Protein AF-A0A0F9QSV9-F1 (afdb_monomer)

Secondary structure (DSSP, 8-state):
--TTGGGGTTGGGSTTHHHHHHHHHHTT-HHHHHHHHHHHHHHHHT--HHHHHHHHHTT-GGGS-HHHHHHHH----SSS--------HHHHHHHHHHHTT--

Solvent-accessible surface area (backbone atoms only — not comparable to full-atom values): 6337 Å² total; per-residue (Å²): 140,72,82,71,66,75,78,49,65,75,68,54,75,41,87,71,32,58,66,52,31,49,53,39,32,74,76,61,39,68,66,34,41,52,54,41,45,42,56,50,37,58,48,49,58,64,70,45,61,73,57,46,50,50,35,54,77,70,48,56,59,74,74,42,51,74,66,55,49,49,57,41,70,52,80,85,65,96,75,81,74,91,68,97,66,86,78,47,58,68,56,55,56,50,52,52,62,49,58,71,70,78,113

pLDDT: mean 71.52, std 19.45, range [33.81, 94.88]

Foldseek 3Di:
DCVCVVPVVVVCVDPVNQVVLVVCVVVPPPVSLLVNLQVLLQQLLVVDVVSVVVCVVVVVLVSDDPVSNCQSNDDDDPPPDDDSDSCTVVVVVVVVVVVVVVD

Organism: NCBI:txid412755

Sequence (103 aa):
MWAELESNTRLLHSNLAFPLLKKLTEVGDPLAKRVFKEEIAKRLESGYWPVIEFLKNEKYIDLLSREEFFYCLLENDEQGQKEVSIKSLRTYYKKQNIITREL

Radius of gyration: 14.99 Å; Cα contacts (8 Å, |Δi|>4): 58; chains: 1; bounding box: 34×41×40 Å

Structure (mmCIF, N/CA/C/O backbone):
data_AF-A0A0F9QSV9-F1
#
_entry.id   AF-A0A0F9QSV9-F1
#
loop_
_atom_site.group_PDB
_atom_site.id
_atom_site.type_symbol
_atom_site.label_atom_id
_atom_site.label_alt_id
_atom_site.label_comp_id
_atom_site.label_asym_id
_atom_site.label_entity_id
_atom_site.label_seq_id
_atom_site.pdbx_PDB_ins_code
_atom_site.Cartn_x
_atom_site.Cartn_y
_atom_site.Cartn_z
_atom_site.occupancy
_atom_site.B_iso_or_equiv
_atom_site.auth_seq_id
_atom_site.auth_comp_id
_atom_site.auth_asym_id
_atom_site.auth_atom_id
_atom_site.pdbx_PDB_model_num
ATOM 1 N N . MET A 1 1 ? 0.095 -6.718 26.374 1.00 38.62 1 MET A N 1
ATOM 2 C CA . MET A 1 1 ? 1.522 -6.876 26.039 1.00 38.62 1 MET A CA 1
ATOM 3 C C . MET A 1 1 ? 1.612 -7.035 24.522 1.00 38.62 1 MET A C 1
ATOM 5 O O . MET A 1 1 ? 1.390 -8.121 24.021 1.00 38.62 1 MET A O 1
ATOM 9 N N . TRP A 1 2 ? 1.783 -5.923 23.796 1.00 43.09 2 TRP A N 1
ATOM 10 C CA . TRP A 1 2 ? 1.926 -5.862 22.323 1.00 43.09 2 TRP A CA 1
ATOM 11 C C . TRP A 1 2 ? 3.242 -5.175 21.914 1.00 43.09 2 TRP A C 1
ATOM 13 O O . TRP A 1 2 ? 3.463 -4.880 20.746 1.00 43.09 2 TRP A O 1
ATOM 23 N N . ALA A 1 3 ? 4.123 -4.922 22.886 1.00 36.75 3 ALA A N 1
ATOM 24 C CA . ALA A 1 3 ? 5.413 -4.271 22.670 1.00 36.75 3 ALA A CA 1
ATOM 25 C C . ALA A 1 3 ? 6.436 -5.186 21.967 1.00 36.75 3 ALA A C 1
ATOM 27 O O . ALA A 1 3 ? 7.456 -4.710 21.490 1.00 36.75 3 ALA A O 1
ATOM 28 N N . GLU A 1 4 ? 6.163 -6.488 21.855 1.00 37.00 4 GLU A N 1
ATOM 29 C CA . GLU A 1 4 ? 7.079 -7.450 21.228 1.00 37.00 4 GLU A CA 1
ATOM 30 C C . GLU A 1 4 ? 6.821 -7.660 19.725 1.00 37.00 4 GLU A C 1
ATOM 32 O O . GLU A 1 4 ? 7.645 -8.263 19.037 1.00 37.00 4 GLU A O 1
ATOM 37 N N . LEU A 1 5 ? 5.726 -7.119 19.167 1.00 46.72 5 LEU A N 1
ATOM 38 C CA . LEU A 1 5 ? 5.439 -7.240 17.730 1.00 46.72 5 LEU A CA 1
ATOM 39 C C . LEU A 1 5 ? 6.137 -6.172 16.867 1.00 46.72 5 LEU A C 1
ATOM 41 O O . LEU A 1 5 ? 6.018 -6.202 15.644 1.00 46.72 5 LEU A O 1
ATOM 45 N N . GLU A 1 6 ? 6.892 -5.248 17.469 1.00 43.94 6 GLU A N 1
ATOM 46 C CA . GLU A 1 6 ? 7.813 -4.377 16.723 1.00 43.94 6 GLU A CA 1
ATOM 47 C C . GLU A 1 6 ? 9.018 -5.160 16.166 1.00 43.94 6 GLU A C 1
ATOM 49 O O . GLU A 1 6 ? 9.628 -4.747 15.177 1.00 43.94 6 GLU A O 1
ATOM 54 N N . SER A 1 7 ? 9.306 -6.342 16.719 1.00 43.31 7 SER A N 1
ATOM 55 C CA . SER A 1 7 ? 10.507 -7.125 16.404 1.00 43.31 7 SER A CA 1
ATOM 56 C C . SER A 1 7 ? 10.353 -8.125 15.253 1.00 43.31 7 SER A C 1
ATOM 58 O O . SER A 1 7 ? 11.318 -8.803 14.911 1.00 43.31 7 SER A O 1
ATOM 60 N N . ASN A 1 8 ? 9.184 -8.216 14.605 1.00 41.09 8 ASN A N 1
ATOM 61 C CA . ASN A 1 8 ? 8.965 -9.158 13.495 1.00 41.09 8 ASN A CA 1
ATOM 62 C C . ASN A 1 8 ? 8.450 -8.506 12.206 1.00 41.09 8 ASN A C 1
ATOM 64 O O . ASN A 1 8 ? 7.827 -9.149 11.361 1.00 41.09 8 ASN A O 1
ATOM 68 N N . THR A 1 9 ? 8.821 -7.245 11.980 1.00 46.09 9 THR A N 1
ATOM 69 C CA . THR A 1 9 ? 8.765 -6.601 10.652 1.00 46.09 9 THR A CA 1
ATOM 70 C C . THR A 1 9 ? 9.501 -7.409 9.570 1.00 46.09 9 THR A C 1
ATOM 72 O O . THR A 1 9 ? 9.207 -7.267 8.387 1.00 46.09 9 THR A O 1
ATOM 75 N N . ARG A 1 10 ? 10.372 -8.349 9.972 1.00 47.94 10 ARG A N 1
ATOM 76 C CA . ARG A 1 10 ? 11.018 -9.332 9.096 1.00 47.94 10 ARG A CA 1
ATOM 77 C C . ARG A 1 10 ? 10.086 -10.390 8.492 1.00 47.94 10 ARG A C 1
ATOM 79 O O . ARG A 1 10 ? 10.364 -10.848 7.388 1.00 47.94 10 ARG A O 1
ATOM 86 N N . LEU A 1 11 ? 8.974 -10.742 9.145 1.00 44.22 11 LEU A N 1
ATOM 87 C CA . LEU A 1 11 ? 7.980 -11.686 8.596 1.00 44.22 11 LEU A CA 1
ATOM 88 C C . LEU A 1 11 ? 7.051 -11.029 7.556 1.00 44.22 11 LEU A C 1
ATOM 90 O O . LEU A 1 11 ? 6.520 -11.705 6.673 1.00 44.22 11 LEU A O 1
ATOM 94 N N . LEU A 1 12 ? 6.907 -9.700 7.616 1.00 48.75 12 LEU A N 1
ATOM 95 C CA . LEU A 1 12 ? 6.096 -8.894 6.696 1.00 48.75 12 LEU A CA 1
ATOM 96 C C . LEU A 1 12 ? 6.802 -8.570 5.364 1.00 48.75 12 LEU A C 1
ATOM 98 O O . LEU A 1 12 ? 6.179 -8.017 4.464 1.00 48.75 12 LEU A O 1
ATOM 102 N N . HIS A 1 13 ? 8.070 -8.958 5.194 1.00 46.91 13 HIS A N 1
ATOM 103 C CA . HIS A 1 13 ? 8.789 -8.832 3.918 1.00 46.91 13 HIS A CA 1
ATOM 104 C C . HIS A 1 13 ? 8.390 -9.883 2.867 1.00 46.91 13 HIS A C 1
AT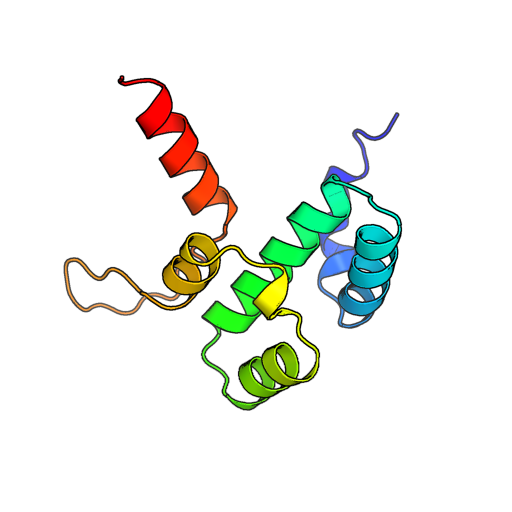OM 106 O O . HIS A 1 13 ? 8.909 -9.863 1.753 1.00 46.91 13 HIS A O 1
ATOM 112 N N . SER A 1 14 ? 7.482 -10.808 3.188 1.00 47.28 14 SER A N 1
ATOM 113 C CA . SER A 1 14 ? 7.014 -11.829 2.247 1.00 47.28 14 SER A CA 1
ATOM 114 C C . SER A 1 14 ? 5.742 -11.387 1.511 1.00 47.28 14 SER A C 1
ATOM 116 O O . SER A 1 14 ? 4.892 -10.700 2.072 1.00 47.28 14 SER A O 1
ATOM 118 N N . ASN A 1 15 ? 5.558 -11.843 0.267 1.00 51.19 15 ASN A N 1
ATOM 119 C CA . ASN A 1 15 ? 4.331 -11.649 -0.531 1.00 51.19 15 ASN A CA 1
ATOM 120 C C . ASN A 1 15 ? 3.024 -12.047 0.201 1.00 51.19 15 ASN A C 1
ATOM 122 O O . ASN A 1 15 ? 1.945 -11.618 -0.201 1.00 51.19 15 ASN A O 1
ATOM 126 N N . LEU A 1 16 ? 3.106 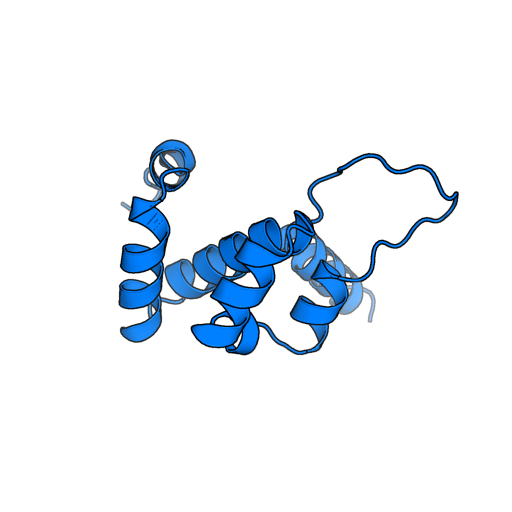-12.825 1.288 1.00 54.00 16 LEU A N 1
ATOM 127 C CA . LEU A 1 16 ? 1.981 -13.221 2.146 1.00 54.00 16 LEU A CA 1
ATOM 128 C C . LEU A 1 16 ? 1.494 -12.108 3.091 1.00 54.00 16 LEU A C 1
ATOM 130 O O . LEU A 1 16 ? 0.375 -12.177 3.597 1.00 54.00 16 LEU A O 1
ATOM 134 N N . ALA A 1 17 ? 2.297 -11.067 3.306 1.00 71.00 17 ALA A N 1
ATOM 135 C CA . ALA A 1 17 ? 1.948 -9.923 4.143 1.00 71.00 17 ALA A CA 1
ATOM 136 C C . ALA A 1 17 ? 0.802 -9.088 3.560 1.00 71.00 17 ALA A C 1
ATOM 138 O O . ALA A 1 17 ? -0.034 -8.571 4.297 1.00 71.00 17 ALA A O 1
ATOM 139 N N . PHE A 1 18 ? 0.752 -8.965 2.233 1.00 79.69 18 PHE A N 1
ATOM 140 C CA . PHE A 1 18 ? -0.137 -8.022 1.557 1.00 79.69 18 PHE A CA 1
ATOM 141 C C . PHE A 1 18 ? -1.627 -8.396 1.695 1.00 79.69 18 PHE A C 1
ATOM 143 O O . PHE A 1 18 ? -2.411 -7.542 2.112 1.00 79.69 18 PHE A O 1
ATOM 150 N N . PRO A 1 19 ? -2.044 -9.663 1.466 1.00 84.69 19 PRO A N 1
ATOM 151 C CA . PRO A 1 19 ? -3.435 -10.070 1.678 1.00 84.69 19 PRO A CA 1
ATOM 152 C C . PRO A 1 19 ? -3.872 -10.002 3.147 1.00 84.69 19 PRO A C 1
ATOM 154 O O . PRO A 1 19 ? -5.028 -9.690 3.433 1.00 84.69 19 PRO A O 1
ATOM 157 N N . LEU A 1 20 ? -2.960 -10.277 4.086 1.00 86.94 20 LEU A N 1
ATOM 158 C CA . LEU A 1 20 ? -3.246 -10.186 5.518 1.00 86.94 20 LEU A CA 1
ATOM 159 C C . LEU A 1 20 ? -3.452 -8.729 5.952 1.00 86.94 20 LEU A C 1
ATOM 161 O O . LEU A 1 20 ? -4.450 -8.420 6.599 1.00 86.94 20 LEU A O 1
ATOM 165 N N . LEU A 1 21 ? -2.551 -7.827 5.551 1.00 88.44 21 LEU A N 1
ATOM 166 C CA . LEU A 1 21 ? -2.662 -6.391 5.821 1.00 88.44 21 LEU A CA 1
ATOM 167 C C . LEU A 1 21 ? -3.934 -5.788 5.222 1.00 88.44 21 LEU A C 1
ATOM 169 O O . LEU A 1 21 ? -4.576 -4.961 5.872 1.00 88.44 21 LEU A O 1
ATOM 173 N N . LYS A 1 22 ? -4.335 -6.242 4.027 1.00 89.19 22 LYS A N 1
ATOM 174 C CA . LYS A 1 22 ? -5.606 -5.854 3.411 1.00 89.19 22 LYS A CA 1
ATOM 175 C C . LYS A 1 22 ? -6.786 -6.217 4.311 1.00 89.19 22 LYS A C 1
ATOM 177 O O . LYS A 1 22 ? -7.538 -5.328 4.694 1.00 89.19 22 LYS A O 1
ATOM 182 N N . LYS A 1 23 ? -6.896 -7.486 4.724 1.00 91.12 23 LYS A N 1
ATOM 183 C CA . LYS A 1 23 ? -7.990 -7.944 5.600 1.00 91.12 23 LYS A CA 1
ATOM 184 C C . LYS A 1 23 ? -8.022 -7.196 6.932 1.00 91.12 23 LYS A C 1
ATOM 186 O O . LYS A 1 23 ? -9.091 -6.809 7.388 1.00 91.12 23 LYS A O 1
ATOM 191 N N . LEU A 1 24 ? -6.861 -6.965 7.546 1.00 89.69 24 LEU A N 1
ATOM 192 C CA . LEU A 1 24 ? -6.770 -6.213 8.801 1.00 89.69 24 LEU A CA 1
ATOM 193 C C . LEU A 1 24 ? -7.198 -4.745 8.624 1.00 89.69 24 LEU A C 1
ATOM 195 O O . LEU A 1 24 ? -7.875 -4.179 9.479 1.00 89.69 24 LEU A O 1
ATOM 199 N N . THR A 1 25 ? -6.866 -4.143 7.483 1.00 91.62 25 THR A N 1
ATOM 200 C CA . THR A 1 25 ? -7.315 -2.790 7.131 1.00 91.62 25 THR A CA 1
ATOM 201 C C . THR A 1 25 ? -8.829 -2.737 6.904 1.00 91.62 25 THR A C 1
ATOM 203 O O . THR A 1 25 ? -9.475 -1.793 7.352 1.00 91.62 25 THR A O 1
ATOM 206 N N . GLU A 1 26 ? -9.407 -3.751 6.252 1.00 90.38 26 GLU A N 1
ATOM 207 C CA . GLU A 1 26 ? -10.853 -3.863 5.997 1.00 90.38 26 GLU A CA 1
ATOM 208 C C . GLU A 1 26 ? -11.669 -3.997 7.291 1.00 90.38 26 GLU A C 1
ATOM 210 O O . GLU A 1 26 ? -12.747 -3.415 7.389 1.00 90.38 26 GLU A O 1
ATOM 215 N N . VAL A 1 27 ? -11.145 -4.695 8.307 1.00 94.88 27 VAL A N 1
ATOM 216 C CA . VAL A 1 27 ? -11.784 -4.774 9.639 1.00 94.88 27 VAL A CA 1
ATOM 217 C C . VAL A 1 27 ? -11.522 -3.543 10.517 1.00 94.88 27 VAL A C 1
ATOM 219 O O . VAL A 1 27 ? -11.994 -3.489 11.650 1.00 94.88 27 VAL A O 1
ATOM 222 N N . GLY A 1 28 ? -10.800 -2.541 10.004 1.00 92.00 28 GLY A N 1
ATOM 223 C CA . GLY A 1 28 ? -10.623 -1.245 10.655 1.00 92.00 28 GLY A CA 1
ATOM 224 C C . GLY A 1 28 ? -9.433 -1.138 11.608 1.00 92.00 28 GLY A C 1
ATOM 225 O O . GLY A 1 28 ? -9.394 -0.190 12.390 1.00 92.00 28 GLY A O 1
ATOM 226 N N . ASP A 1 29 ? -8.455 -2.051 11.554 1.00 91.00 29 ASP A N 1
ATOM 227 C CA . ASP A 1 29 ? -7.239 -1.941 12.367 1.00 91.00 29 ASP A CA 1
ATOM 228 C C . ASP A 1 29 ? -6.402 -0.717 11.915 1.00 91.00 29 ASP A C 1
ATOM 230 O O . ASP A 1 29 ? -5.886 -0.688 10.787 1.00 91.00 29 ASP A O 1
ATOM 234 N N . PRO A 1 30 ? -6.242 0.315 12.770 1.00 87.94 30 PRO A N 1
ATOM 235 C CA . PRO A 1 30 ? -5.547 1.544 12.398 1.00 87.94 30 PRO A CA 1
ATOM 236 C C . PRO A 1 30 ? -4.037 1.338 12.212 1.00 87.94 30 PRO A C 1
ATOM 238 O O . PRO A 1 30 ? -3.418 2.030 11.397 1.00 87.94 30 PRO A O 1
ATOM 241 N N . LEU A 1 31 ? -3.434 0.385 12.931 1.00 86.38 31 LEU A N 1
ATOM 242 C CA . LEU A 1 31 ? -2.025 0.041 12.775 1.00 86.38 31 LEU A CA 1
ATOM 243 C C . LEU A 1 31 ? -1.811 -0.689 11.449 1.00 86.38 31 LEU A C 1
ATOM 245 O O . LEU A 1 31 ? -0.902 -0.322 10.701 1.00 86.38 31 LEU A O 1
ATOM 249 N N . ALA A 1 32 ? -2.670 -1.659 11.130 1.00 87.44 32 ALA A N 1
ATOM 250 C CA . ALA A 1 32 ? -2.608 -2.372 9.860 1.00 87.44 32 ALA A CA 1
ATOM 251 C C . ALA A 1 32 ? -2.806 -1.427 8.675 1.00 87.44 32 ALA A C 1
ATOM 253 O O . ALA A 1 32 ? -2.022 -1.483 7.733 1.00 87.44 32 ALA A O 1
ATOM 254 N N . LYS A 1 33 ? -3.763 -0.490 8.757 1.00 89.06 33 LYS A N 1
ATOM 255 C CA . LYS A 1 33 ? -3.972 0.539 7.727 1.00 89.06 33 LYS A CA 1
ATOM 256 C C . LYS A 1 33 ? -2.706 1.359 7.476 1.00 89.06 33 LYS A C 1
ATOM 258 O O . LYS A 1 33 ? -2.343 1.591 6.325 1.00 89.06 33 LYS A O 1
ATOM 263 N N . ARG A 1 34 ? -2.014 1.781 8.540 1.00 86.94 34 ARG A N 1
ATOM 264 C CA . ARG A 1 34 ? -0.752 2.530 8.430 1.00 86.94 34 ARG A CA 1
ATOM 265 C C . ARG A 1 34 ? 0.345 1.693 7.771 1.00 86.94 34 ARG A C 1
ATOM 267 O O . ARG A 1 34 ? 0.971 2.160 6.825 1.00 86.94 34 ARG A O 1
ATOM 274 N N . VAL A 1 35 ? 0.558 0.465 8.246 1.00 86.75 35 VAL A N 1
ATOM 275 C CA . VAL A 1 35 ? 1.572 -0.448 7.687 1.00 86.75 35 VAL A CA 1
ATOM 276 C C . VAL A 1 35 ? 1.256 -0.784 6.228 1.00 86.75 35 VAL A C 1
ATOM 278 O O . VAL A 1 35 ? 2.157 -0.84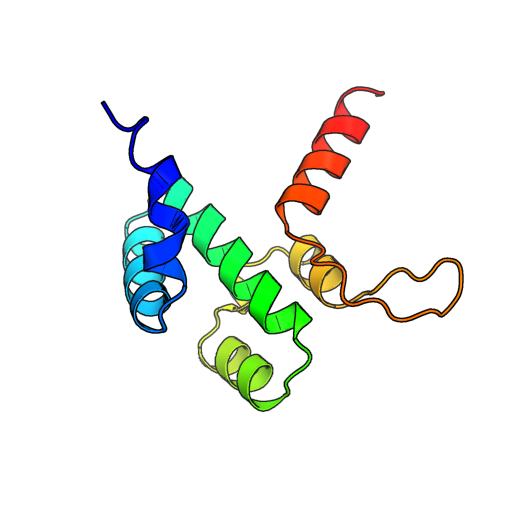9 5.398 1.00 86.75 35 VAL A O 1
ATOM 281 N N . PHE A 1 36 ? -0.022 -0.929 5.881 1.00 89.88 36 PHE A N 1
ATOM 282 C CA . PHE A 1 36 ? -0.437 -1.234 4.521 1.00 89.88 36 PHE A CA 1
ATOM 283 C C . PHE A 1 36 ? -0.144 -0.083 3.556 1.00 89.88 36 PHE A C 1
ATOM 285 O O . PHE A 1 36 ? 0.434 -0.309 2.494 1.00 89.88 36 PHE A O 1
ATOM 292 N N . LYS A 1 37 ? -0.439 1.161 3.959 1.00 90.50 37 LYS A N 1
ATOM 293 C CA . LYS A 1 37 ? -0.042 2.363 3.210 1.00 90.50 37 LYS A CA 1
ATOM 294 C C . LYS A 1 37 ? 1.474 2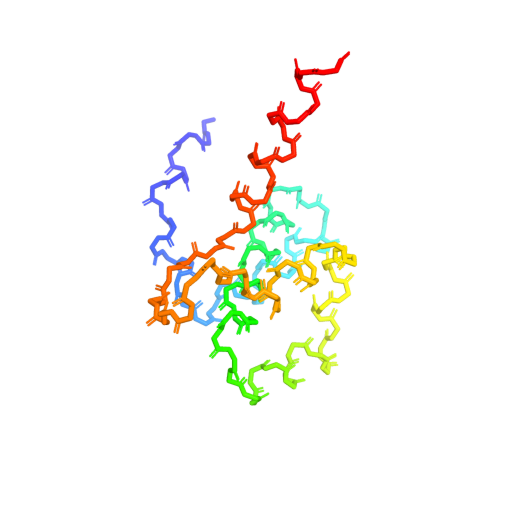.436 2.997 1.00 90.50 37 LYS A C 1
ATOM 296 O O . LYS A 1 37 ? 1.908 2.735 1.889 1.00 90.50 37 LYS A O 1
ATOM 301 N 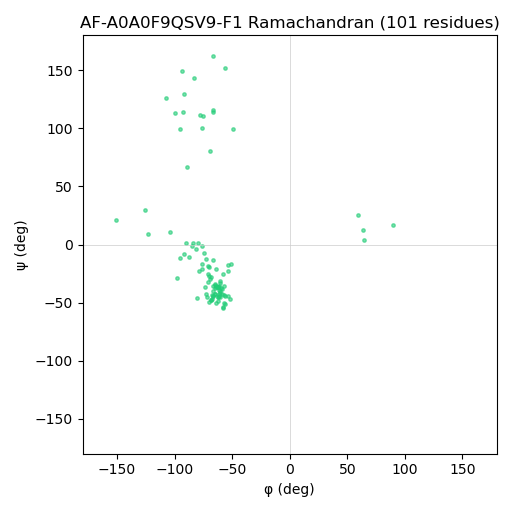N . GLU A 1 38 ? 2.282 2.130 4.020 1.00 85.56 38 GLU A N 1
ATOM 302 C CA . GLU A 1 38 ? 3.752 2.097 3.899 1.00 85.56 38 GLU A CA 1
ATOM 303 C C . GLU A 1 38 ? 4.219 1.062 2.862 1.00 85.56 38 GLU A C 1
ATOM 305 O O . GLU A 1 38 ? 5.127 1.327 2.077 1.00 85.56 38 GLU A O 1
ATOM 310 N N . GLU A 1 39 ? 3.588 -0.109 2.824 1.00 87.62 39 GLU A N 1
ATOM 311 C CA . GLU A 1 39 ? 3.912 -1.170 1.867 1.00 87.62 39 GLU A CA 1
ATOM 312 C C . GLU A 1 39 ? 3.481 -0.847 0.427 1.00 87.62 39 GLU A C 1
ATOM 314 O O . GLU A 1 39 ? 4.162 -1.250 -0.522 1.00 87.62 39 GLU A O 1
ATOM 319 N N . ILE A 1 40 ? 2.382 -0.109 0.249 1.00 89.62 40 ILE A N 1
ATOM 320 C CA . ILE A 1 40 ? 1.957 0.424 -1.055 1.00 89.62 40 ILE A CA 1
ATOM 321 C C . ILE A 1 40 ? 2.952 1.488 -1.526 1.00 89.62 40 ILE A C 1
ATOM 323 O O . ILE A 1 40 ? 3.426 1.415 -2.658 1.00 89.62 40 ILE A O 1
ATOM 327 N N . ALA A 1 41 ? 3.328 2.417 -0.643 1.00 86.00 41 ALA A N 1
ATOM 328 C CA . ALA A 1 41 ? 4.300 3.471 -0.925 1.00 86.00 41 ALA A CA 1
ATOM 329 C C . ALA A 1 41 ? 5.644 2.906 -1.408 1.00 86.00 41 ALA A C 1
ATOM 331 O O . ALA A 1 41 ? 6.089 3.246 -2.499 1.00 86.00 41 ALA A O 1
ATOM 332 N N . LYS A 1 42 ? 6.229 1.944 -0.679 1.00 82.69 42 LYS A N 1
ATOM 333 C CA . LYS A 1 42 ? 7.488 1.282 -1.080 1.00 82.69 42 LYS A CA 1
ATOM 334 C C . LYS A 1 42 ? 7.414 0.629 -2.462 1.00 82.69 42 LYS A C 1
ATOM 336 O O . LYS A 1 42 ? 8.397 0.594 -3.196 1.00 82.69 42 LYS A O 1
ATOM 341 N N . ARG A 1 43 ? 6.256 0.065 -2.817 1.00 85.62 43 ARG A N 1
ATOM 342 C CA . ARG A 1 43 ? 6.040 -0.563 -4.128 1.00 85.62 43 ARG A CA 1
ATOM 343 C C . ARG A 1 43 ? 5.902 0.481 -5.236 1.00 85.62 43 ARG A C 1
ATOM 345 O O . ARG A 1 43 ? 6.427 0.249 -6.321 1.00 85.62 43 ARG A O 1
ATOM 352 N N . LEU A 1 44 ? 5.264 1.621 -4.964 1.00 85.06 44 LEU A N 1
ATOM 353 C CA . LEU A 1 44 ? 5.221 2.763 -5.886 1.00 85.06 44 LEU A CA 1
ATOM 354 C C . LEU A 1 44 ? 6.617 3.362 -6.107 1.00 85.06 44 LEU A C 1
ATOM 356 O O . LEU A 1 44 ? 6.990 3.594 -7.254 1.00 85.06 44 LEU A O 1
ATOM 360 N N . GLU A 1 45 ? 7.408 3.509 -5.039 1.00 80.19 45 GLU A N 1
ATOM 361 C CA . GLU A 1 45 ? 8.794 4.009 -5.083 1.00 80.19 45 GLU A CA 1
ATOM 362 C C . GLU A 1 45 ? 9.705 3.157 -5.984 1.00 80.19 45 GLU A C 1
ATOM 364 O O . GLU A 1 45 ? 10.674 3.666 -6.537 1.00 80.19 45 GLU A O 1
ATOM 369 N N . SER A 1 46 ? 9.391 1.871 -6.191 1.00 79.69 46 SER A N 1
ATOM 370 C CA . SER A 1 46 ? 10.170 1.016 -7.099 1.00 79.69 46 SER A CA 1
ATOM 371 C C . SER A 1 46 ? 10.124 1.467 -8.565 1.00 79.69 46 SER A C 1
ATOM 373 O O . SER A 1 46 ? 10.968 1.048 -9.357 1.00 79.69 46 SER A O 1
ATOM 375 N N . GLY A 1 47 ? 9.113 2.253 -8.958 1.00 80.44 47 GLY A N 1
ATOM 376 C CA . GLY A 1 47 ? 8.905 2.680 -10.344 1.00 80.44 47 GLY A CA 1
ATOM 377 C C . GLY A 1 47 ? 8.586 1.541 -11.325 1.00 80.44 47 GLY A C 1
ATOM 378 O O . GLY A 1 47 ? 8.467 1.780 -12.527 1.00 80.44 47 GLY A O 1
ATOM 379 N N . TYR A 1 48 ? 8.452 0.295 -10.856 1.00 86.12 48 TYR A N 1
ATOM 380 C CA . TYR A 1 48 ? 8.279 -0.864 -11.726 1.00 86.12 48 TYR A CA 1
ATOM 381 C C . TYR A 1 48 ? 6.837 -0.954 -12.241 1.00 86.12 48 TYR A C 1
ATOM 383 O O . TYR A 1 48 ? 5.903 -1.234 -11.486 1.00 86.12 48 TYR A O 1
ATOM 391 N N . TRP A 1 49 ? 6.658 -0.735 -13.548 1.00 87.94 49 TRP A N 1
ATOM 392 C CA . TRP A 1 49 ? 5.340 -0.587 -14.176 1.00 87.94 49 TRP A CA 1
ATOM 393 C C . TRP A 1 49 ? 4.341 -1.715 -13.860 1.00 87.94 49 TRP A C 1
ATOM 395 O O . TRP A 1 49 ? 3.230 -1.390 -13.442 1.00 87.94 49 TRP A O 1
ATOM 405 N N . PRO A 1 50 ? 4.696 -3.016 -13.945 1.00 91.19 50 PRO A N 1
ATOM 406 C CA . PRO A 1 50 ? 3.754 -4.091 -13.619 1.00 91.19 50 PRO A CA 1
ATOM 407 C C . PRO A 1 50 ? 3.253 -4.054 -12.169 1.00 91.19 50 PRO A C 1
ATOM 409 O O . PRO A 1 50 ? 2.110 -4.412 -11.895 1.00 91.19 50 PRO A O 1
ATOM 412 N N . VAL A 1 51 ? 4.081 -3.587 -11.230 1.00 88.62 51 VAL A N 1
ATOM 413 C CA . VAL A 1 51 ? 3.677 -3.409 -9.828 1.00 88.62 51 VAL A CA 1
ATOM 414 C C . VAL A 1 51 ? 2.737 -2.215 -9.681 1.00 88.62 51 VAL A C 1
ATOM 416 O O . VAL A 1 51 ? 1.730 -2.322 -8.986 1.00 88.62 51 VAL A O 1
ATOM 419 N N . ILE A 1 52 ? 3.014 -1.098 -10.356 1.00 88.50 52 ILE A N 1
ATOM 420 C CA . ILE A 1 52 ? 2.136 0.083 -10.342 1.00 88.50 52 ILE A CA 1
ATOM 421 C C . ILE A 1 52 ? 0.766 -0.255 -10.947 1.00 88.50 52 ILE A C 1
ATOM 423 O O . ILE A 1 52 ? -0.268 0.086 -10.371 1.00 88.50 52 ILE A O 1
ATOM 427 N N . GLU A 1 53 ? 0.748 -0.962 -12.077 1.00 92.38 53 GLU A N 1
ATOM 428 C CA . GLU A 1 53 ? -0.476 -1.421 -12.732 1.00 92.38 53 GLU A CA 1
ATOM 429 C C . GLU A 1 53 ? -1.284 -2.360 -11.829 1.00 92.38 53 GLU A C 1
ATOM 431 O O . GLU A 1 53 ? -2.488 -2.164 -11.664 1.00 92.38 53 GLU A O 1
ATOM 436 N N . PHE A 1 54 ? -0.624 -3.312 -11.161 1.00 91.94 54 PHE A N 1
ATOM 437 C CA . PHE A 1 54 ? -1.259 -4.169 -10.159 1.00 91.94 54 PHE A CA 1
ATOM 438 C C . PHE A 1 54 ? -1.901 -3.355 -9.024 1.00 91.94 54 PHE A C 1
ATOM 440 O O . PHE A 1 54 ? -3.079 -3.542 -8.721 1.00 91.94 54 PHE A O 1
ATOM 447 N N . LEU A 1 55 ? -1.161 -2.414 -8.426 1.00 91.31 55 LEU A N 1
ATOM 448 C CA . LEU A 1 55 ? -1.669 -1.575 -7.334 1.00 91.31 55 LEU A CA 1
ATOM 449 C C . LEU A 1 55 ? -2.870 -0.720 -7.760 1.00 91.31 55 LEU A C 1
ATOM 451 O O . LEU A 1 55 ? -3.782 -0.500 -6.960 1.00 91.31 55 LEU A O 1
ATOM 455 N N . LYS A 1 56 ? -2.874 -0.245 -9.010 1.00 91.25 56 LYS A N 1
ATOM 456 C CA . LYS A 1 56 ? -3.976 0.525 -9.596 1.00 91.25 56 LYS A CA 1
ATOM 457 C C . LYS A 1 56 ? -5.208 -0.344 -9.836 1.00 91.25 56 LYS A C 1
ATOM 459 O O . LYS A 1 56 ? -6.301 0.039 -9.427 1.00 91.25 56 LYS A O 1
ATOM 464 N N . ASN A 1 57 ? -5.040 -1.499 -10.478 1.00 93.62 57 ASN A N 1
ATOM 465 C CA . ASN A 1 57 ? -6.147 -2.396 -10.825 1.00 93.62 57 ASN A CA 1
ATOM 466 C C . ASN A 1 57 ? -6.864 -2.918 -9.575 1.00 93.62 57 ASN A C 1
ATOM 468 O O . ASN A 1 57 ? -8.089 -3.005 -9.546 1.00 93.62 57 ASN A O 1
ATOM 472 N N . GLU A 1 58 ? -6.103 -3.173 -8.516 1.00 90.88 58 GLU A N 1
ATOM 473 C CA . GLU A 1 58 ? -6.625 -3.616 -7.225 1.00 90.88 58 GLU A CA 1
ATOM 474 C C . GLU A 1 58 ? -7.114 -2.470 -6.320 1.00 90.88 58 GLU A C 1
ATOM 476 O O . GLU A 1 58 ? -7.551 -2.719 -5.195 1.00 90.88 58 GLU A O 1
ATOM 481 N N . LYS A 1 59 ? -7.048 -1.214 -6.787 1.00 91.81 59 LYS A N 1
ATOM 482 C CA . LYS A 1 59 ? -7.449 -0.006 -6.041 1.00 91.81 59 LYS A CA 1
ATOM 483 C C . LYS A 1 59 ? -6.692 0.206 -4.726 1.00 91.81 59 LYS A C 1
ATOM 485 O O . LYS A 1 59 ? -7.172 0.884 -3.822 1.00 91.81 59 LYS A O 1
ATOM 490 N N . TYR A 1 60 ? -5.478 -0.328 -4.607 1.00 91.88 60 TYR A N 1
ATOM 491 C CA . TYR A 1 60 ? -4.643 -0.094 -3.428 1.00 91.88 60 TYR A CA 1
ATOM 492 C C . TYR A 1 60 ? -4.142 1.349 -3.360 1.00 91.88 60 TYR A C 1
ATOM 494 O O . TYR A 1 60 ? -3.943 1.878 -2.271 1.00 91.88 60 TYR A O 1
ATOM 502 N N . ILE A 1 61 ? -4.003 2.014 -4.507 1.00 90.38 61 ILE A N 1
ATOM 503 C CA . ILE A 1 61 ? -3.636 3.434 -4.572 1.00 90.38 61 ILE A CA 1
ATOM 504 C C . ILE A 1 61 ? -4.679 4.316 -3.866 1.00 90.38 61 ILE A C 1
ATOM 506 O O . ILE A 1 61 ? -4.300 5.286 -3.218 1.00 90.38 61 ILE A O 1
ATOM 510 N N . ASP A 1 62 ? -5.960 3.938 -3.894 1.00 91.25 62 ASP A N 1
ATOM 511 C CA . A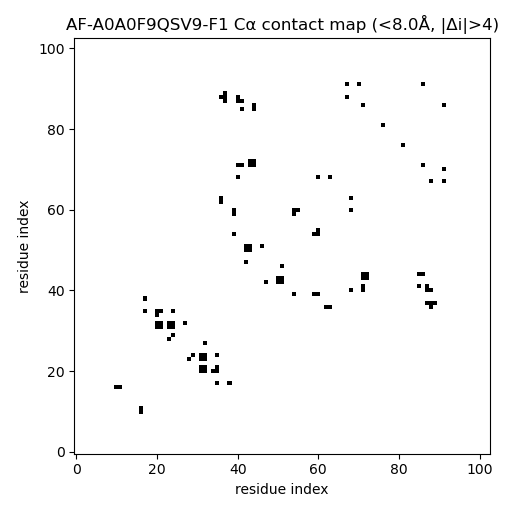SP A 1 62 ? -7.061 4.702 -3.282 1.00 91.25 62 ASP A CA 1
ATOM 512 C C . ASP A 1 62 ? -6.976 4.747 -1.744 1.00 91.25 62 ASP A C 1
ATOM 514 O O . ASP A 1 62 ? -7.658 5.538 -1.090 1.00 91.25 62 ASP A O 1
ATOM 518 N N . LEU A 1 63 ? -6.134 3.899 -1.142 1.00 91.62 63 LEU A N 1
ATOM 519 C CA . LEU A 1 63 ? -5.854 3.931 0.293 1.00 91.62 63 LEU A CA 1
ATOM 520 C C . LEU A 1 63 ? -4.918 5.082 0.674 1.00 91.62 63 LEU A C 1
ATOM 522 O O . LEU A 1 63 ? -4.895 5.477 1.845 1.00 91.62 63 LEU A O 1
ATOM 526 N N . LEU A 1 64 ? -4.150 5.611 -0.279 1.00 90.94 64 LEU A N 1
ATOM 527 C CA . LEU A 1 64 ? -3.291 6.769 -0.078 1.00 90.94 64 LEU A CA 1
ATOM 528 C C . LEU A 1 64 ? -4.100 8.062 -0.226 1.00 90.94 64 LEU A C 1
ATOM 530 O O . LEU A 1 64 ? -4.994 8.168 -1.064 1.00 90.94 64 LEU A O 1
ATOM 534 N N . SER A 1 65 ? -3.774 9.073 0.580 1.00 91.12 65 SER A N 1
ATOM 535 C CA . SER A 1 65 ? -4.234 10.431 0.290 1.00 91.12 65 SER A CA 1
ATOM 536 C C . SER A 1 65 ? -3.575 10.938 -0.995 1.00 91.12 65 SER A C 1
ATOM 538 O O . SER A 1 65 ? -2.541 10.426 -1.435 1.00 91.12 65 SER A O 1
ATOM 540 N N . ARG A 1 66 ? -4.152 11.984 -1.591 1.00 87.94 66 ARG A N 1
ATOM 541 C CA . ARG A 1 66 ? -3.569 12.641 -2.765 1.00 87.94 66 ARG A CA 1
ATOM 542 C C . ARG A 1 66 ? -2.120 13.058 -2.495 1.00 87.94 66 ARG A C 1
ATOM 544 O O . ARG A 1 66 ? -1.248 12.842 -3.330 1.00 87.94 66 ARG A O 1
ATOM 551 N N . GLU A 1 67 ? -1.869 13.632 -1.327 1.00 86.81 67 GLU A N 1
ATOM 552 C CA . GLU A 1 67 ? -0.557 14.116 -0.900 1.00 86.81 67 GLU A CA 1
ATOM 553 C C . GLU A 1 67 ? 0.426 12.960 -0.694 1.00 86.81 67 GLU A C 1
ATOM 555 O O . GLU A 1 67 ? 1.561 13.043 -1.152 1.00 86.81 67 GLU A O 1
ATOM 560 N N . GLU A 1 68 ? -0.017 11.869 -0.060 1.00 86.19 68 GLU A N 1
ATOM 561 C CA . GLU A 1 68 ? 0.782 10.651 0.119 1.00 86.19 68 GLU A CA 1
ATOM 562 C C . GLU A 1 68 ? 1.181 10.054 -1.239 1.00 86.19 68 GLU A C 1
ATOM 564 O O . GLU A 1 68 ? 2.345 9.731 -1.456 1.00 86.19 68 GLU A O 1
ATOM 569 N N . PHE A 1 69 ? 0.237 9.969 -2.179 1.00 86.75 69 PHE A N 1
ATOM 570 C CA . PHE A 1 69 ? 0.483 9.455 -3.524 1.00 86.75 69 PHE A CA 1
ATOM 571 C C . PHE A 1 69 ? 1.503 10.300 -4.297 1.00 86.75 69 PHE A C 1
ATOM 573 O O . PHE A 1 69 ? 2.460 9.758 -4.850 1.00 86.75 69 PHE A O 1
ATOM 580 N N . PHE A 1 70 ? 1.335 11.627 -4.310 1.00 83.38 70 PHE A N 1
ATOM 581 C CA . PHE A 1 70 ? 2.299 12.521 -4.956 1.00 83.38 70 PHE A CA 1
ATOM 582 C C . PHE A 1 70 ? 3.665 12.478 -4.275 1.00 83.38 70 PHE A C 1
ATOM 584 O O . PHE A 1 70 ? 4.676 12.502 -4.969 1.00 83.38 70 PHE A O 1
ATOM 591 N N . TYR A 1 71 ? 3.718 12.355 -2.948 1.00 83.06 71 TYR A N 1
ATOM 592 C CA . TYR A 1 71 ? 4.979 12.209 -2.224 1.00 83.06 71 TYR A CA 1
ATOM 593 C C . TYR A 1 71 ? 5.736 10.933 -2.621 1.00 83.06 71 TYR A C 1
ATOM 595 O O . TYR A 1 71 ? 6.957 10.966 -2.731 1.00 83.06 71 TYR A O 1
ATOM 603 N N . CYS A 1 72 ? 5.027 9.829 -2.880 1.00 79.81 72 CYS A N 1
ATOM 604 C CA . CYS A 1 72 ? 5.637 8.581 -3.353 1.00 79.81 72 CYS A CA 1
ATOM 605 C C . CYS A 1 72 ? 6.152 8.650 -4.800 1.00 79.81 72 CYS A C 1
ATOM 607 O O . CYS A 1 72 ? 7.027 7.870 -5.162 1.00 79.81 72 CYS A O 1
ATOM 609 N N . LEU A 1 73 ? 5.593 9.531 -5.635 1.00 75.06 73 LEU A N 1
ATOM 610 C CA . LEU A 1 73 ? 5.925 9.639 -7.063 1.00 75.06 73 LEU A CA 1
ATOM 611 C C . LEU A 1 73 ? 6.928 10.747 -7.387 1.00 75.06 73 LEU A C 1
ATOM 613 O O . LEU A 1 73 ? 7.635 10.660 -8.389 1.00 75.06 73 LEU A O 1
ATOM 617 N N . LEU A 1 74 ? 6.947 11.811 -6.589 1.00 72.44 74 LEU A N 1
ATOM 618 C CA . LEU A 1 74 ? 7.791 12.975 -6.814 1.00 72.44 74 LEU A CA 1
ATOM 619 C C . LEU A 1 74 ? 9.0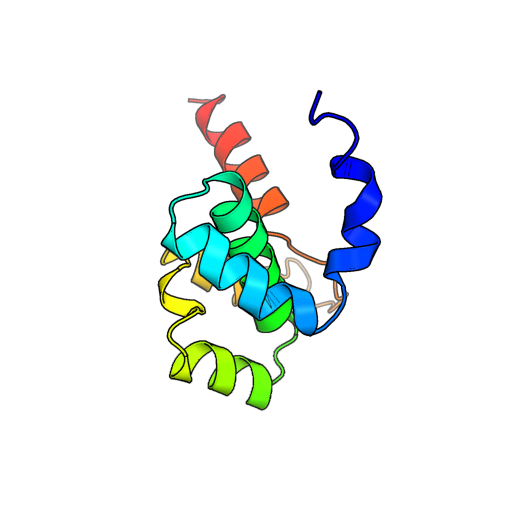78 12.822 -6.000 1.00 72.44 74 LEU A C 1
ATOM 621 O O . LEU A 1 74 ? 9.127 13.114 -4.802 1.00 72.44 74 LEU A O 1
ATOM 625 N N . GLU A 1 75 ? 10.151 12.381 -6.655 1.00 63.25 75 GLU A N 1
ATOM 626 C CA . GLU A 1 75 ? 11.491 12.582 -6.112 1.00 63.25 75 GLU A CA 1
ATOM 627 C C . GLU A 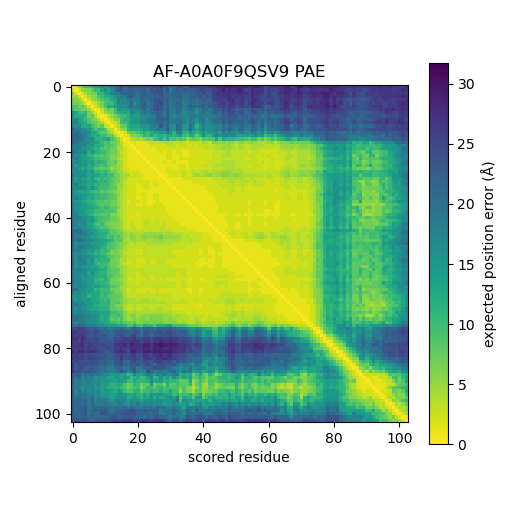1 75 ? 11.799 14.083 -6.124 1.00 63.25 75 GLU A C 1
ATOM 629 O O . GLU A 1 75 ? 11.901 14.692 -7.181 1.00 63.25 75 GLU A O 1
ATOM 634 N N . ASN A 1 76 ? 11.972 14.687 -4.947 1.00 50.88 76 ASN A N 1
ATOM 635 C CA . ASN A 1 76 ? 12.743 15.924 -4.863 1.00 50.88 76 ASN A CA 1
ATOM 636 C C . ASN A 1 76 ? 14.220 15.561 -4.988 1.00 50.88 76 ASN A C 1
ATOM 638 O O . ASN A 1 76 ? 14.777 14.958 -4.057 1.00 50.88 76 ASN A O 1
ATOM 642 N N . ASP A 1 77 ? 14.829 15.940 -6.101 1.00 47.31 77 ASP A N 1
ATOM 643 C CA . ASP A 1 77 ? 16.252 16.179 -6.201 1.00 47.31 77 ASP A CA 1
ATOM 644 C C . ASP A 1 77 ? 16.520 17.665 -5.917 1.00 47.31 77 ASP A C 1
ATOM 646 O O . ASP A 1 77 ? 15.894 18.547 -6.489 1.00 47.31 77 ASP A O 1
ATOM 650 N N . GLU A 1 78 ? 17.454 17.974 -5.017 1.00 55.12 78 GLU A N 1
ATOM 651 C CA . GLU A 1 78 ? 18.053 19.318 -5.025 1.00 55.12 78 GLU A CA 1
ATOM 652 C C . GLU A 1 78 ? 19.263 19.371 -5.981 1.00 55.12 78 GLU A C 1
ATOM 654 O O . GLU A 1 78 ? 19.750 20.460 -6.270 1.00 55.12 78 GLU A O 1
ATOM 659 N N . GLN A 1 79 ? 19.753 18.225 -6.499 1.00 47.47 79 GLN A N 1
ATOM 660 C CA . GLN A 1 79 ? 20.976 18.141 -7.328 1.00 47.47 79 GLN A CA 1
ATOM 661 C C . GLN A 1 79 ? 21.027 16.987 -8.369 1.00 47.47 79 GLN A C 1
ATOM 663 O O . GLN A 1 79 ? 22.112 16.604 -8.800 1.00 47.47 79 GLN A O 1
ATOM 668 N N . GLY A 1 80 ? 19.910 16.394 -8.805 1.00 45.91 80 GLY A N 1
ATOM 669 C CA . GLY A 1 80 ? 19.895 15.426 -9.920 1.00 45.91 80 GLY A CA 1
ATOM 670 C C . GLY A 1 80 ? 20.662 14.105 -9.744 1.00 45.91 80 GLY A C 1
ATOM 671 O O . GLY A 1 80 ? 20.846 13.381 -10.724 1.00 45.91 80 GLY A O 1
ATOM 672 N N . GLN A 1 81 ? 21.110 13.750 -8.536 1.00 33.81 81 GLN A N 1
ATOM 673 C CA . GLN A 1 81 ? 21.807 12.487 -8.279 1.00 33.81 81 GLN A CA 1
ATOM 674 C C . GLN A 1 81 ? 20.845 11.460 -7.669 1.00 33.81 81 GLN A C 1
ATOM 676 O O . GLN A 1 81 ? 20.353 11.628 -6.555 1.00 33.81 81 GLN A O 1
ATOM 681 N N . LYS A 1 82 ? 20.552 10.398 -8.431 1.00 39.50 82 LYS A N 1
ATOM 682 C CA . LYS A 1 82 ? 19.686 9.291 -8.008 1.00 39.50 82 LYS A CA 1
ATOM 683 C C . LYS A 1 82 ? 20.433 8.371 -7.055 1.00 39.50 82 LYS A C 1
ATOM 685 O O . LYS A 1 82 ? 21.176 7.492 -7.488 1.00 39.50 82 LYS A O 1
ATOM 690 N N . GLU A 1 83 ? 20.180 8.537 -5.769 1.00 38.75 83 GLU A N 1
ATOM 691 C CA . GLU A 1 83 ? 20.365 7.470 -4.796 1.00 38.75 83 GLU A CA 1
ATOM 692 C C . GLU A 1 83 ? 18.972 6.996 -4.373 1.00 38.75 83 GLU A C 1
ATOM 694 O O . GLU A 1 83 ? 18.137 7.811 -3.978 1.00 38.75 83 GLU A O 1
ATOM 699 N N . VAL A 1 84 ? 18.700 5.690 -4.478 1.00 41.78 84 VAL A N 1
ATOM 700 C CA . VAL A 1 84 ? 17.441 5.091 -4.006 1.00 41.78 84 VAL A CA 1
ATOM 701 C C . VAL A 1 84 ? 17.442 5.139 -2.477 1.00 41.78 84 VAL A C 1
ATOM 703 O O . VAL A 1 84 ? 17.784 4.174 -1.798 1.00 41.78 84 VAL A O 1
ATOM 706 N N . SER A 1 85 ? 17.109 6.297 -1.919 1.00 45.16 85 SER A N 1
ATOM 707 C CA . SER A 1 85 ? 16.860 6.468 -0.494 1.00 45.16 85 SER A CA 1
ATOM 708 C C . SER A 1 85 ? 15.370 6.287 -0.252 1.00 45.16 85 SER A C 1
ATOM 710 O O . SER A 1 85 ? 14.568 7.098 -0.702 1.00 45.16 85 SER A O 1
ATOM 712 N N . ILE A 1 86 ? 15.013 5.221 0.467 1.00 46.84 86 ILE A N 1
ATOM 713 C CA . ILE A 1 86 ? 13.645 4.875 0.883 1.00 46.84 86 ILE A CA 1
ATOM 714 C C . ILE A 1 86 ? 12.979 6.109 1.519 1.00 46.84 86 ILE A C 1
ATOM 716 O O . ILE A 1 86 ? 13.195 6.403 2.702 1.00 46.84 86 ILE A O 1
ATOM 720 N N . LYS A 1 87 ? 12.149 6.847 0.772 1.00 57.38 87 LYS A N 1
ATOM 721 C CA . LYS A 1 87 ? 11.384 7.985 1.309 1.00 57.38 87 LYS A CA 1
ATOM 722 C C . LYS A 1 87 ? 10.052 7.470 1.845 1.00 57.38 87 LYS A C 1
ATOM 724 O O . LYS A 1 87 ? 8.984 7.809 1.362 1.00 57.38 87 LYS A O 1
ATOM 729 N N . SER A 1 88 ? 10.130 6.679 2.916 1.00 59.66 88 SER A N 1
ATOM 730 C CA . SER A 1 88 ? 8.943 6.091 3.548 1.00 59.66 88 SER A CA 1
ATOM 731 C C . SER A 1 88 ? 7.912 7.150 3.969 1.00 59.66 88 SER A C 1
ATOM 733 O O . SER A 1 88 ? 8.275 8.257 4.380 1.00 59.66 88 SER A O 1
ATOM 735 N N . LEU A 1 89 ? 6.627 6.776 4.014 1.00 61.41 89 LEU A N 1
ATOM 736 C CA . LEU A 1 89 ? 5.570 7.616 4.602 1.00 61.41 89 LEU A CA 1
ATOM 737 C C . LEU A 1 89 ? 5.884 8.057 6.042 1.00 61.41 89 LEU A C 1
ATOM 739 O O . LEU A 1 89 ? 5.402 9.099 6.478 1.00 61.41 89 LEU A O 1
ATOM 743 N N . ARG A 1 90 ? 6.742 7.336 6.782 1.00 64.06 90 ARG A N 1
ATOM 744 C CA . ARG A 1 90 ? 7.231 7.808 8.090 1.00 64.06 90 ARG A CA 1
ATOM 745 C C . ARG A 1 90 ? 7.952 9.148 7.982 1.00 64.06 90 ARG A C 1
ATOM 747 O O . ARG A 1 90 ? 7.780 9.987 8.860 1.00 64.06 90 ARG A O 1
ATOM 754 N N . THR A 1 91 ? 8.722 9.370 6.920 1.00 65.88 91 THR A N 1
ATOM 755 C CA . THR A 1 91 ? 9.394 10.647 6.647 1.00 65.88 91 THR A CA 1
ATOM 756 C C . THR A 1 91 ? 8.373 11.741 6.338 1.00 65.88 91 THR A C 1
ATOM 758 O O . THR A 1 91 ? 8.463 12.826 6.912 1.00 65.88 91 THR A O 1
ATOM 761 N N . TYR A 1 92 ? 7.362 11.443 5.513 1.00 69.44 92 TYR A N 1
ATOM 762 C CA . TYR A 1 92 ? 6.253 12.360 5.221 1.00 69.44 92 TYR A CA 1
ATOM 763 C C . TYR A 1 92 ? 5.507 12.784 6.497 1.00 69.44 92 TYR A C 1
ATOM 765 O O . TYR A 1 92 ? 5.422 13.976 6.802 1.00 69.44 92 TYR A O 1
ATOM 773 N N . TYR A 1 93 ? 5.047 11.819 7.300 1.00 70.00 93 TYR A N 1
ATOM 774 C CA . TYR A 1 93 ? 4.326 12.106 8.541 1.00 70.00 93 TYR A CA 1
ATOM 775 C C . TYR A 1 93 ? 5.208 12.807 9.580 1.00 70.00 93 TYR A C 1
ATOM 777 O O . TYR A 1 93 ? 4.724 13.682 10.293 1.00 70.00 93 TYR A O 1
ATOM 785 N N . LYS A 1 94 ? 6.508 12.487 9.659 1.00 73.31 94 LYS A N 1
ATOM 786 C CA . LYS A 1 94 ? 7.451 13.195 10.539 1.00 73.31 94 LYS A CA 1
ATOM 787 C C . LYS A 1 94 ? 7.618 14.657 10.119 1.00 73.31 94 LYS A C 1
ATOM 789 O O . LYS A 1 94 ? 7.599 15.522 10.987 1.00 73.31 94 LYS A O 1
ATOM 794 N N . LYS A 1 95 ? 7.732 14.943 8.814 1.00 70.12 95 LYS A N 1
ATOM 795 C CA . LYS A 1 95 ? 7.820 16.317 8.290 1.00 70.12 95 LYS A CA 1
ATOM 796 C C . LYS A 1 95 ? 6.560 17.118 8.616 1.00 70.12 95 LYS A C 1
ATOM 798 O O . LYS A 1 95 ? 6.676 18.235 9.106 1.00 70.12 95 LYS A O 1
ATOM 803 N N . GLN A 1 96 ? 5.375 16.539 8.419 1.00 64.81 96 GLN A N 1
ATOM 804 C CA . GLN A 1 96 ? 4.127 17.212 8.791 1.00 64.81 96 GLN A CA 1
ATOM 805 C C . GLN A 1 96 ? 4.048 17.522 10.289 1.00 64.81 96 GLN A C 1
ATOM 807 O O . GLN A 1 96 ? 3.671 18.629 10.647 1.00 64.81 96 GLN A O 1
ATOM 812 N N . ASN A 1 97 ? 4.466 16.590 11.151 1.00 61.81 97 ASN A N 1
ATOM 813 C CA . ASN A 1 97 ? 4.429 16.757 12.609 1.00 61.81 97 ASN A CA 1
ATOM 814 C C . ASN A 1 97 ? 5.459 17.778 13.144 1.00 61.81 97 ASN A C 1
ATOM 816 O O . ASN A 1 97 ? 5.337 18.243 14.273 1.00 61.81 97 ASN A O 1
ATOM 820 N N . ILE A 1 98 ? 6.488 18.111 12.355 1.00 61.19 98 ILE A N 1
ATOM 821 C CA . ILE A 1 98 ? 7.423 19.209 12.649 1.00 61.19 98 ILE A CA 1
ATOM 822 C C . ILE A 1 98 ? 6.793 20.549 12.242 1.00 61.19 98 ILE A C 1
ATOM 824 O O . ILE A 1 98 ? 6.788 21.477 13.042 1.00 61.19 98 ILE A O 1
ATOM 828 N N . ILE A 1 99 ? 6.190 20.632 11.050 1.00 56.09 99 ILE A N 1
ATOM 829 C CA . ILE A 1 99 ? 5.569 21.866 10.532 1.00 56.09 99 ILE A CA 1
ATOM 830 C C . ILE A 1 99 ? 4.417 22.348 11.429 1.00 56.09 99 ILE A C 1
ATOM 832 O O . ILE A 1 99 ? 4.296 23.542 11.676 1.00 56.09 99 ILE A O 1
ATOM 836 N N . THR A 1 100 ? 3.593 21.446 11.971 1.00 52.75 100 THR A N 1
ATOM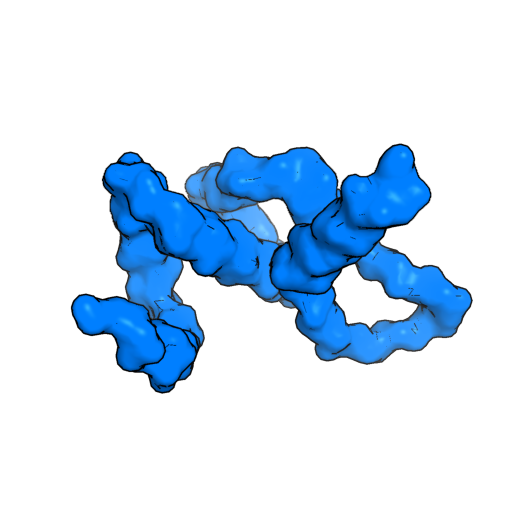 837 C CA . THR A 1 100 ? 2.501 21.815 12.894 1.00 52.75 100 THR A CA 1
ATOM 838 C C . THR A 1 100 ? 2.954 22.200 14.301 1.00 52.75 100 THR A C 1
ATOM 840 O O . THR A 1 100 ? 2.120 22.630 15.089 1.00 52.75 100 THR A O 1
ATOM 843 N N . ARG A 1 101 ? 4.238 22.038 14.649 1.00 52.09 101 ARG A N 1
ATOM 844 C CA . ARG A 1 101 ? 4.795 22.492 15.936 1.00 52.09 101 ARG A CA 1
ATOM 845 C C . ARG A 1 101 ? 5.462 23.867 15.860 1.00 52.09 101 ARG A C 1
ATOM 847 O O . ARG A 1 101 ? 5.771 24.422 16.908 1.00 52.09 101 ARG A O 1
ATOM 854 N N . GLU A 1 102 ? 5.694 24.390 14.657 1.00 48.84 102 GLU A N 1
ATOM 855 C CA . GLU A 1 102 ? 6.320 25.702 14.422 1.00 48.84 102 GLU A CA 1
ATOM 856 C C . GLU A 1 102 ? 5.313 26.799 14.013 1.00 48.84 102 GLU A C 1
ATOM 858 O O . GLU A 1 102 ? 5.719 27.893 13.622 1.00 48.84 102 GLU A O 1
ATOM 863 N N . LEU A 1 103 ? 4.009 26.523 14.129 1.00 43.16 103 LEU A N 1
ATOM 864 C CA . LEU A 1 103 ? 2.890 27.455 13.925 1.00 43.16 103 LEU A CA 1
ATOM 865 C C . LEU A 1 103 ? 2.039 27.529 15.196 1.00 43.16 103 LEU A C 1
ATOM 867 O O . LEU A 1 103 ? 1.555 28.640 15.502 1.00 43.16 103 LEU A O 1
#

Mean predicted aligned error: 11.36 Å

Nearest PDB structures (foldseek):
  2gmy-assembly1_C  TM=3.213E-01  e=9.874E+00  Agrobacterium fabrum str. C58
  6tps-assembly1_R  TM=3.303E-01  e=9.874E+00  Saccharomyces cerevisiae S288C